Protein AF-A0A3C0SR17-F1 (afdb_monomer)

Solvent-accessible surface area (backbone atoms only — not comparable to full-atom values): 3306 Å² total; per-residue (Å²): 137,92,84,87,89,86,75,67,44,70,77,54,82,66,47,77,45,63,43,84,95,76,63,50,78,45,74,51,73,51,69,53,60,91,71,85,74,80,56,94,87,67,79,89,128

Sequence (45 aa):
MNKVVL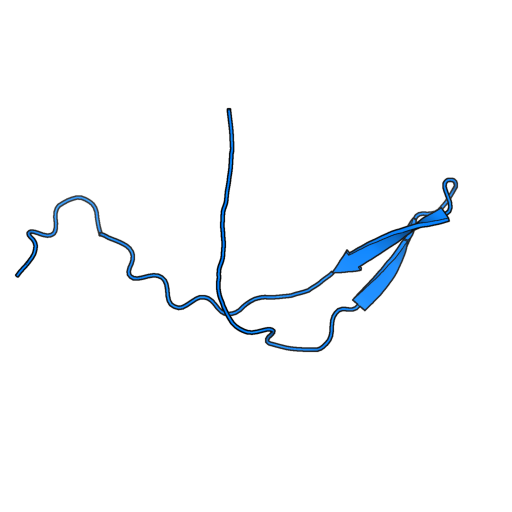IGRLTKDPELKFTPGTGTAVATFTIAVNRRFKKEGQPDA

pLDDT: mean 85.23, std 12.6, range [58.47, 96.31]

Mean predicted aligned error: 8.68 Å

Secondary structure (DSSP, 8-state):
--------EESSPPEEEEPTTT--EEEE--EE-------TT----

Radius of gyration: 16.82 Å; Cα contacts (8 Å, |Δi|>4): 42; chains: 1; bounding box: 34×22×43 Å

Nearest PDB structures (foldseek):
  7a5k-assembly1_a3  TM=4.427E-01  e=6.758E+00  Homo sapiens
  7o9m-assembly1_a  TM=2.340E-01  e=5.926E+00  Homo sapiens

Foldseek 3Di:
DDDDDADADWPDDWDWDADPPPRDIDTDTDGDGPDPDPDVPDDDD

Structure (mmCIF, N/CA/C/O backbone):
data_AF-A0A3C0SR17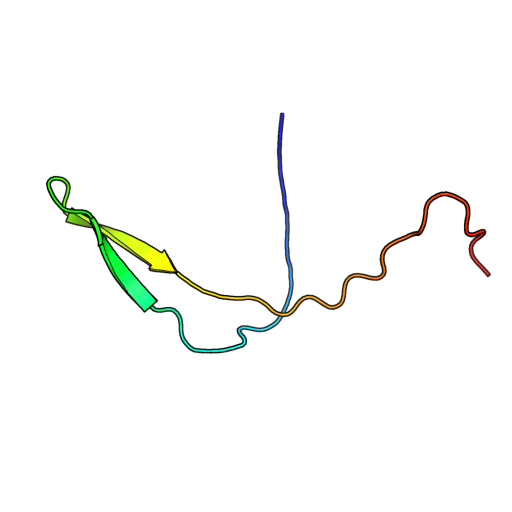-F1
#
_entry.id   AF-A0A3C0SR17-F1
#
loop_
_atom_site.group_PDB
_atom_site.id
_atom_site.type_symbol
_atom_site.label_atom_id
_atom_site.label_alt_id
_atom_site.label_comp_id
_atom_site.label_asym_id
_atom_site.label_entity_id
_atom_site.label_seq_id
_atom_site.pdbx_PDB_ins_code
_atom_site.Cartn_x
_atom_site.Cartn_y
_atom_site.Cartn_z
_atom_site.occupancy
_atom_site.B_iso_or_equiv
_atom_site.auth_seq_id
_atom_site.auth_comp_id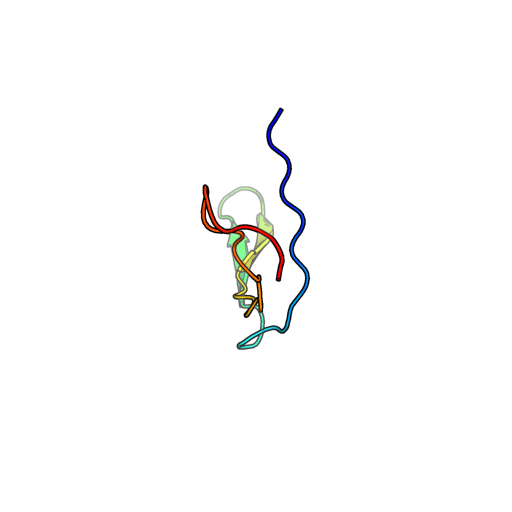
_atom_site.auth_asym_id
_atom_site.auth_atom_id
_atom_site.pdbx_PDB_model_num
ATOM 1 N N . MET A 1 1 ? -6.087 15.810 -15.727 1.00 71.62 1 MET A N 1
ATOM 2 C CA . MET A 1 1 ? -6.604 14.570 -15.103 1.00 71.62 1 MET A CA 1
ATOM 3 C C . MET A 1 1 ? -5.410 13.686 -14.793 1.00 71.62 1 MET A C 1
ATOM 5 O O . MET A 1 1 ? -4.656 13.396 -15.712 1.00 71.62 1 MET A O 1
ATOM 9 N N . ASN A 1 2 ? -5.208 13.302 -13.531 1.00 89.44 2 ASN A N 1
ATOM 10 C CA . ASN A 1 2 ? -4.017 12.554 -13.117 1.00 89.44 2 ASN A CA 1
ATOM 11 C C . ASN A 1 2 ? -4.390 11.082 -12.911 1.00 89.44 2 ASN A C 1
ATOM 13 O O . ASN A 1 2 ? -5.265 10.781 -12.103 1.00 89.44 2 ASN A O 1
ATOM 17 N N . LYS A 1 3 ? -3.745 10.170 -13.646 1.00 92.06 3 LYS A N 1
ATOM 18 C CA . LYS A 1 3 ? -3.970 8.719 -13.562 1.00 92.06 3 LYS A CA 1
ATOM 19 C C . LYS A 1 3 ? -2.628 7.994 -13.573 1.00 92.06 3 LYS A C 1
ATOM 21 O O . LYS A 1 3 ? -1.783 8.284 -14.415 1.00 92.06 3 LYS A O 1
ATOM 26 N N . VAL A 1 4 ? -2.447 7.042 -12.659 1.00 88.19 4 VAL A N 1
ATOM 27 C CA . VAL A 1 4 ? -1.228 6.229 -12.543 1.00 88.19 4 VAL A CA 1
ATOM 28 C C . VAL A 1 4 ? -1.620 4.754 -12.508 1.00 88.19 4 VAL A C 1
ATOM 30 O O . VAL A 1 4 ? -2.524 4.375 -11.770 1.00 88.19 4 VAL A O 1
ATOM 33 N N . VAL A 1 5 ? -0.950 3.927 -13.314 1.00 90.38 5 VAL A N 1
ATOM 34 C CA . VAL A 1 5 ? -1.114 2.465 -13.340 1.00 90.38 5 VAL A CA 1
ATOM 35 C C . VAL A 1 5 ? 0.257 1.843 -13.093 1.00 90.38 5 VAL A C 1
ATOM 37 O O . VAL A 1 5 ? 1.205 2.143 -13.818 1.00 90.38 5 VAL A O 1
ATOM 40 N N . LEU A 1 6 ? 0.372 1.015 -12.053 1.00 90.00 6 LEU A N 1
ATOM 41 C CA . LEU A 1 6 ? 1.614 0.358 -11.637 1.00 90.00 6 LEU A CA 1
ATOM 42 C C . LEU A 1 6 ? 1.396 -1.156 -11.587 1.00 90.00 6 LEU A C 1
ATOM 44 O O . LEU A 1 6 ? 0.389 -1.613 -11.055 1.00 90.00 6 LEU A O 1
ATOM 48 N N . ILE A 1 7 ? 2.349 -1.924 -12.118 1.00 90.81 7 ILE A N 1
ATOM 49 C CA . ILE A 1 7 ? 2.365 -3.391 -12.067 1.00 90.81 7 ILE A CA 1
ATOM 50 C C . ILE A 1 7 ? 3.733 -3.809 -11.527 1.00 90.81 7 ILE A C 1
ATOM 52 O O . ILE A 1 7 ? 4.765 -3.361 -12.030 1.00 90.81 7 ILE A O 1
ATOM 56 N N . GLY A 1 8 ? 3.751 -4.634 -10.483 1.00 92.00 8 GLY A N 1
ATOM 57 C CA . GLY A 1 8 ? 4.980 -5.065 -9.825 1.00 92.00 8 GLY A CA 1
ATOM 58 C C . GLY A 1 8 ? 4.715 -6.048 -8.691 1.00 92.00 8 GLY A C 1
ATOM 59 O O . GLY A 1 8 ? 3.624 -6.602 -8.583 1.00 92.00 8 GLY A O 1
ATOM 60 N N . ARG A 1 9 ? 5.723 -6.256 -7.841 1.00 94.88 9 ARG A N 1
ATOM 61 C CA . ARG A 1 9 ? 5.665 -7.185 -6.700 1.00 94.88 9 ARG A CA 1
ATOM 62 C C . ARG A 1 9 ? 5.575 -6.437 -5.375 1.00 94.88 9 ARG A C 1
ATOM 64 O O . ARG A 1 9 ? 6.239 -5.414 -5.214 1.00 94.88 9 ARG A O 1
ATOM 71 N N . LEU A 1 10 ? 4.813 -6.962 -4.420 1.00 95.00 10 LEU A N 1
ATOM 72 C CA . LEU A 1 10 ? 4.833 -6.464 -3.045 1.00 95.00 10 LEU A CA 1
ATOM 73 C C . LEU A 1 10 ? 6.194 -6.769 -2.412 1.00 95.00 10 LEU A C 1
ATOM 75 O O . LEU A 1 10 ? 6.712 -7.874 -2.555 1.00 95.00 10 LEU A O 1
ATOM 79 N N . THR A 1 11 ? 6.799 -5.785 -1.748 1.00 94.62 11 THR A N 1
ATOM 80 C CA . THR A 1 11 ? 8.091 -5.984 -1.062 1.00 94.62 11 THR A CA 1
ATOM 81 C C . THR A 1 11 ? 7.930 -6.532 0.353 1.00 94.62 11 THR A C 1
ATOM 83 O O . THR A 1 11 ? 8.905 -6.973 0.950 1.00 94.62 11 THR A O 1
ATOM 86 N N . LYS A 1 12 ? 6.718 -6.433 0.900 1.00 94.81 12 LYS A N 1
ATOM 87 C CA . LYS A 1 12 ? 6.286 -6.915 2.212 1.00 94.81 12 LYS A CA 1
ATOM 88 C C . LYS A 1 12 ? 4.762 -6.987 2.231 1.00 94.81 12 LYS A C 1
ATOM 90 O O . LYS A 1 12 ? 4.113 -6.418 1.346 1.00 94.81 12 LYS A O 1
ATOM 95 N N . ASP A 1 13 ? 4.216 -7.613 3.262 1.00 96.31 13 ASP A N 1
ATOM 96 C CA . ASP A 1 13 ? 2.774 -7.677 3.456 1.00 96.31 13 ASP A CA 1
ATOM 97 C C . ASP A 1 13 ? 2.161 -6.279 3.672 1.00 96.31 13 ASP A C 1
ATOM 99 O O . ASP A 1 13 ? 2.801 -5.397 4.262 1.00 96.31 13 ASP A O 1
ATOM 103 N N . PRO A 1 14 ? 0.938 -6.044 3.165 1.00 95.75 14 PRO A N 1
ATOM 104 C CA . PRO A 1 14 ? 0.222 -4.792 3.361 1.00 95.75 14 PRO A CA 1
ATOM 105 C C . PRO A 1 14 ? -0.157 -4.600 4.834 1.00 95.75 14 PRO A C 1
ATOM 107 O O . PRO A 1 14 ? -0.678 -5.505 5.482 1.00 95.75 14 PRO A O 1
ATOM 110 N N . GLU A 1 15 ? 0.040 -3.391 5.354 1.00 96.06 15 GLU A N 1
ATOM 111 C CA . GLU A 1 15 ? -0.400 -3.020 6.698 1.00 96.06 15 GLU A CA 1
ATOM 112 C C . GLU A 1 15 ? -1.807 -2.418 6.633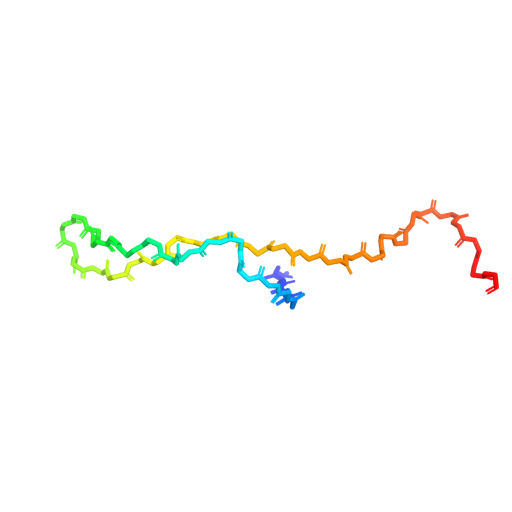 1.00 96.06 15 GLU A C 1
ATOM 114 O O . GLU A 1 15 ? -2.008 -1.379 6.000 1.00 96.06 15 GLU A O 1
ATOM 119 N N . LEU A 1 16 ? -2.779 -3.051 7.292 1.00 95.94 16 LEU A N 1
ATOM 120 C CA . LEU A 1 16 ? -4.155 -2.562 7.368 1.00 95.94 16 LEU A CA 1
ATOM 121 C C . LEU A 1 16 ? -4.357 -1.704 8.620 1.00 95.94 16 LEU A C 1
ATOM 123 O O . LEU A 1 16 ? -4.082 -2.141 9.736 1.00 95.94 16 LEU A O 1
ATOM 127 N N . LYS A 1 17 ? -4.888 -0.496 8.437 1.00 94.00 17 LYS A N 1
ATOM 128 C CA . LYS A 1 17 ? -5.266 0.417 9.519 1.00 94.00 17 LYS A CA 1
ATOM 129 C C . LYS A 1 17 ? -6.685 0.919 9.313 1.00 94.00 17 LYS A C 1
ATOM 131 O O . LYS A 1 17 ? -7.150 1.051 8.185 1.00 94.00 17 LYS A O 1
ATOM 136 N N . PHE A 1 18 ? -7.355 1.244 10.411 1.00 94.75 18 PHE A N 1
ATOM 137 C CA . PHE A 1 18 ? -8.651 1.908 10.384 1.00 94.75 18 PHE A CA 1
ATOM 138 C C . PHE A 1 18 ? -8.466 3.379 10.722 1.00 94.75 18 PHE A C 1
ATOM 140 O O . PHE A 1 18 ? -7.805 3.728 11.701 1.00 94.75 18 PHE A O 1
ATOM 147 N N . THR A 1 19 ? -9.024 4.246 9.887 1.00 91.19 19 THR A N 1
ATOM 148 C CA . THR A 1 19 ? -8.977 5.688 10.133 1.00 91.19 19 THR A CA 1
ATOM 149 C C . THR A 1 19 ? -9.849 6.051 11.342 1.00 91.19 19 THR A C 1
ATOM 151 O O . THR A 1 19 ? -10.992 5.583 11.432 1.00 91.19 19 THR A O 1
ATOM 154 N N . PRO A 1 20 ? -9.351 6.882 12.278 1.00 86.69 20 PRO A N 1
ATOM 155 C CA . PRO A 1 20 ? -10.158 7.366 13.393 1.00 86.69 20 PRO A CA 1
ATOM 156 C C . PRO A 1 20 ? -11.404 8.118 12.902 1.00 86.69 20 PRO A C 1
ATOM 158 O O . PRO A 1 20 ? -11.370 8.806 11.883 1.00 86.69 20 PRO A O 1
ATOM 161 N N . GLY A 1 21 ? -12.514 7.991 13.626 1.00 86.31 21 GLY A N 1
ATOM 162 C CA . GLY A 1 21 ? -13.769 8.694 13.335 1.00 86.31 21 GLY A CA 1
ATOM 163 C C . GLY A 1 21 ? -14.677 7.993 12.320 1.00 86.31 21 GLY A C 1
ATOM 164 O O . GLY A 1 21 ? -15.831 7.740 12.640 1.00 86.31 21 GLY A O 1
ATOM 165 N N . THR A 1 22 ? -14.182 7.649 11.124 1.00 86.50 22 THR A N 1
ATOM 166 C CA . THR A 1 22 ? -15.022 7.027 10.070 1.00 86.50 22 THR A CA 1
ATOM 167 C C . THR A 1 22 ? -14.951 5.501 10.029 1.00 86.50 22 THR A C 1
ATOM 169 O O . THR A 1 22 ? -15.825 4.872 9.442 1.00 86.50 22 THR A O 1
ATOM 172 N N . GLY A 1 23 ? -13.914 4.893 10.619 1.00 88.19 23 GLY A N 1
ATOM 173 C CA . GLY A 1 23 ? -13.708 3.443 10.556 1.00 88.19 23 GLY A CA 1
ATOM 174 C C . GLY A 1 23 ? -13.364 2.938 9.152 1.00 88.19 23 GLY A C 1
ATOM 175 O O . GLY A 1 23 ? -13.488 1.748 8.880 1.00 88.19 23 GLY A O 1
ATOM 176 N N . THR A 1 24 ? -12.932 3.818 8.243 1.00 94.69 24 THR A N 1
ATOM 177 C CA . THR A 1 24 ? -12.560 3.414 6.882 1.00 94.69 24 THR A CA 1
ATOM 178 C C . THR A 1 24 ? -11.264 2.611 6.923 1.00 94.69 24 THR A C 1
ATOM 180 O O . THR A 1 24 ? -10.267 3.076 7.488 1.00 94.69 24 THR A O 1
ATOM 183 N N . ALA A 1 25 ? -11.279 1.425 6.313 1.00 95.62 25 ALA A N 1
ATOM 184 C CA . ALA A 1 25 ? -10.124 0.548 6.189 1.00 95.62 25 ALA A CA 1
ATOM 185 C C . ALA A 1 25 ? -9.151 1.074 5.120 1.00 95.62 25 ALA A C 1
ATOM 187 O O . ALA A 1 25 ? -9.536 1.294 3.972 1.00 95.62 25 ALA A O 1
ATOM 188 N N . VAL A 1 26 ? -7.884 1.261 5.490 1.00 94.44 26 VAL A N 1
ATOM 189 C CA . VAL A 1 26 ? -6.812 1.745 4.615 1.00 94.44 26 VAL A CA 1
ATOM 190 C C . VAL A 1 26 ? -5.631 0.788 4.701 1.00 94.44 26 VAL A C 1
ATOM 192 O O . VAL A 1 26 ? -5.089 0.555 5.780 1.00 94.44 26 VAL A O 1
ATOM 195 N N . ALA A 1 27 ? -5.212 0.249 3.557 1.00 95.38 27 ALA A N 1
ATOM 196 C CA . ALA A 1 27 ? -4.034 -0.605 3.456 1.00 95.38 27 ALA A CA 1
ATOM 197 C C . ALA A 1 27 ? -2.834 0.193 2.928 1.00 95.38 27 ALA A C 1
ATOM 199 O O . ALA A 1 27 ? -2.916 0.821 1.874 1.00 95.38 27 ALA A O 1
ATOM 200 N N . THR A 1 28 ? -1.708 0.138 3.639 1.00 95.44 28 THR A N 1
ATOM 201 C CA . THR A 1 28 ? -0.426 0.695 3.189 1.00 95.44 28 THR A CA 1
ATOM 202 C C . THR A 1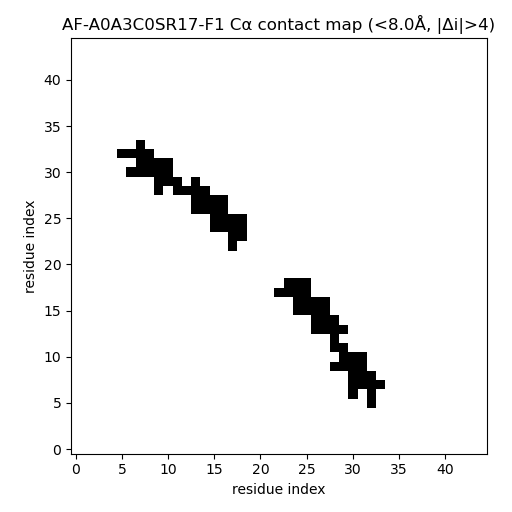 28 ? 0.466 -0.431 2.693 1.00 95.44 28 THR A C 1
ATOM 204 O O . THR A 1 28 ? 0.749 -1.376 3.426 1.00 95.44 28 THR A O 1
ATOM 207 N N . PHE A 1 29 ? 0.944 -0.330 1.457 1.00 95.62 29 PHE A N 1
ATOM 208 C CA . PHE A 1 29 ? 1.834 -1.323 0.864 1.00 95.62 29 PHE A CA 1
ATOM 209 C C . PHE A 1 29 ? 2.879 -0.674 -0.038 1.00 95.62 29 PHE A C 1
ATOM 211 O O . PHE A 1 29 ? 2.748 0.471 -0.469 1.00 95.62 29 PHE A O 1
ATOM 218 N N . THR A 1 30 ? 3.943 -1.420 -0.319 1.00 95.81 30 THR A N 1
ATOM 219 C CA . THR A 1 30 ? 5.055 -0.974 -1.160 1.00 95.81 30 THR A CA 1
ATOM 220 C C . THR A 1 30 ? 5.221 -1.953 -2.316 1.00 95.81 30 THR A C 1
ATOM 222 O O . THR A 1 30 ? 5.337 -3.159 -2.096 1.00 95.81 30 THR A O 1
ATOM 225 N N . ILE A 1 31 ? 5.217 -1.435 -3.549 1.00 94.12 31 ILE A N 1
ATOM 226 C CA . ILE A 1 31 ? 5.409 -2.228 -4.769 1.00 94.12 31 ILE A CA 1
ATOM 227 C C . ILE A 1 31 ? 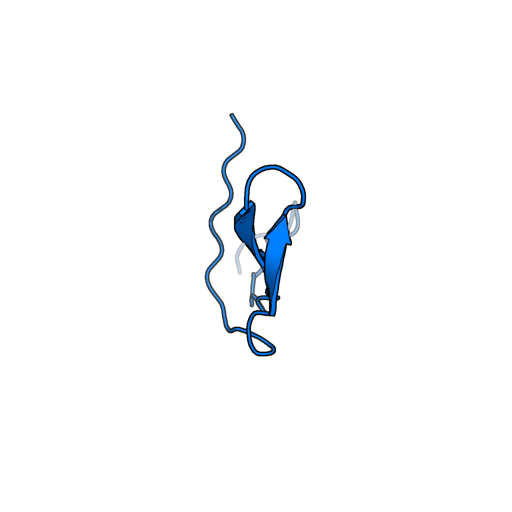6.792 -1.933 -5.348 1.00 94.12 31 ILE A C 1
ATOM 229 O O . ILE A 1 31 ? 7.106 -0.788 -5.672 1.00 94.12 31 ILE A O 1
ATOM 233 N N . ALA A 1 32 ? 7.592 -2.977 -5.549 1.00 94.00 32 ALA A N 1
ATOM 234 C CA . ALA A 1 32 ? 8.770 -2.908 -6.398 1.00 94.00 32 ALA A CA 1
ATOM 235 C C . ALA A 1 32 ? 8.344 -3.021 -7.867 1.00 94.00 32 ALA A C 1
ATOM 237 O O . ALA A 1 32 ? 7.815 -4.051 -8.299 1.00 94.00 32 ALA A O 1
ATOM 238 N N . VAL A 1 33 ? 8.593 -1.956 -8.628 1.00 90.75 33 VAL A N 1
ATOM 239 C CA . VAL A 1 33 ? 8.315 -1.870 -10.065 1.00 90.75 33 VAL A CA 1
ATOM 240 C C . VAL A 1 33 ? 9.627 -1.811 -10.842 1.00 90.75 33 VAL A C 1
ATOM 242 O O . VAL A 1 33 ? 10.484 -0.975 -10.564 1.00 90.75 33 VAL A O 1
ATOM 245 N N . ASN A 1 34 ? 9.778 -2.667 -11.852 1.00 81.94 34 ASN A N 1
ATOM 246 C CA . ASN A 1 34 ? 10.866 -2.552 -12.822 1.00 81.94 34 ASN A CA 1
ATOM 247 C C . ASN A 1 34 ? 10.381 -1.706 -13.995 1.00 81.94 34 ASN A C 1
ATOM 249 O O . ASN A 1 34 ? 9.972 -2.219 -15.035 1.00 81.94 34 ASN A O 1
ATOM 253 N N . ARG A 1 35 ? 10.391 -0.385 -13.810 1.00 73.19 35 ARG A N 1
ATOM 254 C CA . ARG A 1 35 ? 10.070 0.549 -14.888 1.00 73.19 35 ARG A CA 1
ATOM 255 C C . ARG A 1 35 ? 11.350 0.883 -15.646 1.00 73.19 35 ARG A C 1
ATOM 257 O O . ARG A 1 35 ? 12.251 1.501 -15.087 1.00 73.19 35 ARG A O 1
ATOM 264 N N . ARG A 1 36 ? 11.425 0.519 -16.931 1.00 65.88 36 ARG A N 1
ATOM 265 C CA . ARG A 1 36 ? 12.393 1.149 -17.838 1.00 65.88 36 ARG A CA 1
ATOM 266 C C . ARG A 1 36 ? 11.954 2.600 -18.009 1.00 65.88 36 ARG A C 1
ATOM 268 O O . ARG A 1 36 ? 10.976 2.882 -18.696 1.00 65.88 36 ARG A O 1
ATOM 275 N N . PHE A 1 37 ? 12.609 3.511 -17.301 1.00 68.88 37 PHE A N 1
ATOM 276 C CA . PHE A 1 37 ? 12.413 4.935 -17.525 1.00 68.88 37 PHE A CA 1
ATOM 277 C C . PHE A 1 37 ? 13.005 5.261 -18.896 1.00 68.88 37 PHE A C 1
ATOM 279 O O . PHE A 1 37 ? 14.212 5.119 -19.085 1.00 68.88 37 PHE A O 1
ATOM 286 N N . LYS A 1 38 ? 12.171 5.678 -19.857 1.00 62.31 38 LYS A N 1
ATOM 287 C CA . LYS A 1 38 ? 12.686 6.335 -21.059 1.00 62.31 38 LYS A CA 1
ATOM 288 C C . LYS A 1 38 ? 13.261 7.665 -20.580 1.00 62.31 38 LYS A C 1
ATOM 290 O O . LYS A 1 38 ? 12.504 8.538 -20.162 1.00 62.31 38 LYS A O 1
ATOM 295 N N . LYS A 1 39 ? 14.591 7.776 -20.525 1.00 67.00 39 LYS A N 1
ATOM 296 C CA . LYS A 1 39 ? 15.239 9.071 -20.309 1.00 67.00 39 LYS A CA 1
ATOM 297 C C . LYS A 1 39 ? 14.885 9.943 -21.509 1.00 67.00 39 LYS A C 1
ATOM 299 O O . LYS A 1 39 ? 15.021 9.493 -22.648 1.00 67.00 39 LYS A O 1
ATOM 304 N N . GLU A 1 40 ? 14.388 11.147 -21.252 1.00 59.28 40 GLU A N 1
ATOM 305 C CA . GLU A 1 40 ? 14.152 12.141 -22.299 1.00 59.28 40 GLU A CA 1
ATOM 306 C C . GLU A 1 40 ? 15.451 12.318 -23.101 1.00 59.28 40 GLU A C 1
ATOM 308 O O . GLU A 1 40 ? 16.481 12.691 -22.543 1.00 59.28 40 GLU A O 1
ATOM 313 N N . GLY A 1 41 ? 15.418 11.940 -24.384 1.00 65.62 41 GLY A N 1
ATOM 314 C CA . GLY A 1 41 ? 16.557 12.032 -25.302 1.00 65.62 41 GLY A CA 1
ATOM 315 C C . GLY A 1 41 ? 17.313 10.734 -25.619 1.00 65.62 41 GLY A C 1
ATOM 316 O O . GLY A 1 41 ? 18.288 10.802 -26.360 1.00 65.62 41 GLY A O 1
ATOM 317 N N . GLN A 1 42 ? 16.907 9.559 -25.120 1.00 63.97 42 GLN A N 1
ATOM 318 C CA . GLN A 1 42 ? 17.567 8.300 -25.503 1.00 63.97 42 GLN A CA 1
ATOM 319 C C . GLN A 1 42 ? 16.881 7.675 -26.741 1.00 63.97 42 GLN A C 1
ATOM 321 O O . GLN A 1 4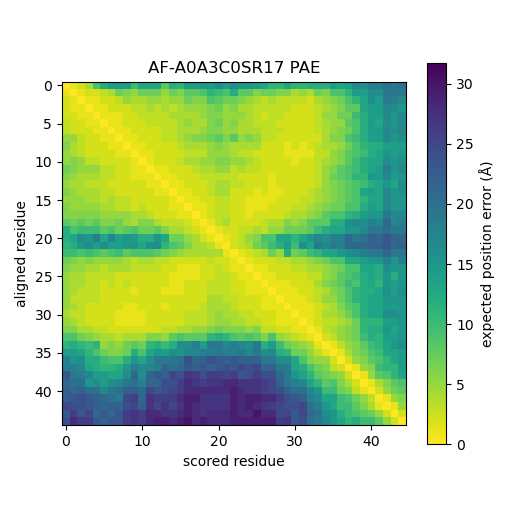2 ? 15.717 7.275 -26.623 1.00 63.97 42 GLN A O 1
ATOM 326 N N . PRO A 1 43 ? 17.539 7.619 -27.922 1.00 64.81 43 PRO A N 1
ATOM 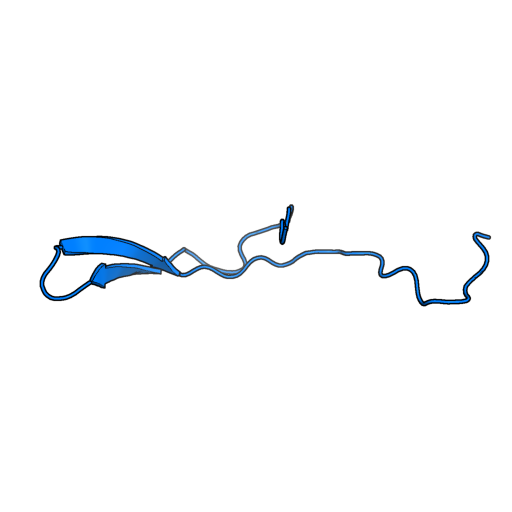327 C CA . PRO A 1 43 ? 16.996 6.918 -29.082 1.00 64.81 43 PRO A CA 1
ATOM 328 C C . PRO A 1 43 ? 16.897 5.423 -28.774 1.00 64.81 43 PRO A C 1
ATOM 330 O O . PRO A 1 43 ? 17.792 4.850 -28.149 1.00 64.81 43 PRO A O 1
ATOM 333 N N . ASP A 1 44 ? 15.777 4.821 -29.173 1.00 62.62 44 ASP A N 1
ATOM 334 C CA . ASP A 1 44 ? 15.570 3.380 -29.076 1.00 62.62 44 ASP A CA 1
ATOM 335 C C . ASP A 1 44 ? 16.637 2.686 -29.948 1.00 62.62 44 ASP A C 1
ATOM 337 O O . ASP A 1 44 ? 16.760 2.997 -31.135 1.00 62.62 44 ASP A O 1
ATOM 341 N N . ALA A 1 45 ? 17.456 1.835 -29.322 1.00 58.47 45 ALA A N 1
ATOM 342 C CA . ALA A 1 45 ? 18.477 1.020 -29.984 1.00 58.47 45 ALA A CA 1
ATOM 343 C C . ALA A 1 45 ? 17.870 -0.248 -30.592 1.00 58.47 45 ALA A C 1
ATOM 345 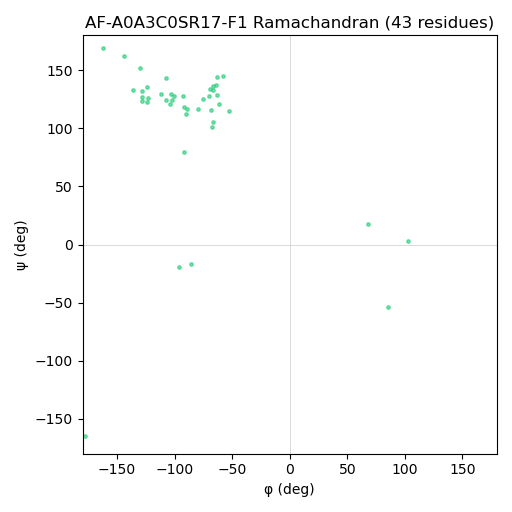O O . ALA A 1 45 ? 16.937 -0.804 -29.960 1.00 58.47 45 ALA A O 1
#